Protein AF-E5RK75-F1 (afdb_monomer)

Nearest PDB structures (foldseek):
  7y39-assembly2_B  TM=8.348E-01  e=7.047E-10  Homo sapiens
  7y39-assembly1_A  TM=8.258E-01  e=1.512E-09  Homo sapiens
  8xe8-assembly1_A  TM=7.582E-01  e=2.824E-09  Homo sapiens
  1bpe-assembly1_A  TM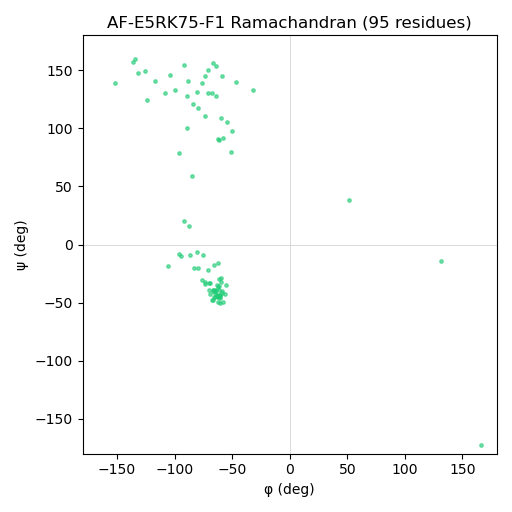=3.371E-01  e=1.670E+00  Rattus norvegicus
  1zqw-assembly1_A  TM=2.640E-01  e=1.919E+00  Rattus norvegicus

Radius of gyration: 26.17 Å; Cα contacts (8 Å, |Δi|>4): 71; chains: 1; bounding box: 41×26×81 Å

Mean predicted aligned error: 14.31 Å

Solvent-accessible surface area (backbone atoms only — not comparable to full-atom values): 6077 Å² total; per-residue (Å²): 135,68,72,64,59,51,55,53,49,55,53,54,57,62,64,62,68,70,75,68,74,76,73,72,75,68,74,88,52,57,66,59,52,51,52,51,50,52,50,51,43,66,72,63,37,47,64,70,82,87,60,57,74,91,44,53,44,77,47,78,43,70,50,65,96,83,52,99,50,69,60,49,39,29,44,42,57,75,85,53,54,71,66,58,52,48,55,48,50,34,59,76,67,68,58,82,132

Structure (mmCIF, N/CA/C/O backbone):
data_AF-E5RK75-F1
#
_entry.id   AF-E5RK75-F1
#
loop_
_atom_site.group_PDB
_atom_site.id
_atom_site.type_symbol
_atom_site.label_atom_id
_atom_site.label_alt_id
_atom_site.label_comp_id
_atom_site.label_asym_id
_atom_site.label_entity_id
_atom_site.label_seq_id
_atom_site.pdbx_PDB_ins_code
_atom_site.Cartn_x
_atom_site.Cartn_y
_atom_site.Cartn_z
_atom_site.occupancy
_atom_site.B_iso_or_equiv
_atom_site.auth_seq_id
_atom_site.auth_comp_id
_atom_site.auth_asym_id
_atom_site.auth_atom_id
_atom_site.pdbx_PDB_model_num
ATOM 1 N N . MET A 1 1 ? -19.394 18.113 67.765 1.00 54.25 1 MET A N 1
ATOM 2 C CA . MET A 1 1 ? -19.140 18.445 66.341 1.00 54.25 1 MET A CA 1
ATOM 3 C C . MET A 1 1 ? -18.218 17.429 65.633 1.00 54.25 1 MET A C 1
ATOM 5 O O . MET A 1 1 ? -17.455 17.814 64.762 1.00 54.25 1 MET A O 1
ATOM 9 N N . ALA A 1 2 ? -18.280 16.126 65.960 1.00 57.84 2 ALA A N 1
ATOM 10 C CA . ALA A 1 2 ? -17.409 15.096 65.357 1.00 57.84 2 ALA A CA 1
ATOM 11 C C . ALA A 1 2 ? -18.128 14.185 64.335 1.00 57.84 2 ALA A C 1
ATOM 13 O O . ALA A 1 2 ? -17.482 13.546 63.510 1.00 57.84 2 ALA A O 1
ATOM 14 N N . ALA A 1 3 ? -19.465 14.135 64.364 1.00 60.56 3 ALA A N 1
ATOM 15 C CA . ALA A 1 3 ? -20.262 13.272 63.487 1.00 60.56 3 ALA A CA 1
ATOM 16 C C . ALA A 1 3 ? -20.361 13.799 62.042 1.00 60.56 3 ALA A C 1
ATOM 18 O O . ALA A 1 3 ? -20.403 13.017 61.099 1.00 60.56 3 ALA A O 1
ATOM 19 N N . THR A 1 4 ? -20.321 15.119 61.851 1.00 61.56 4 THR A N 1
ATOM 20 C CA . THR A 1 4 ? -20.396 15.756 60.527 1.00 61.56 4 THR A CA 1
ATOM 21 C C . THR A 1 4 ? -19.107 15.600 59.723 1.00 61.56 4 THR A C 1
ATOM 23 O O . THR A 1 4 ? -19.162 15.452 58.509 1.00 61.56 4 THR A O 1
ATOM 26 N N . GLN A 1 5 ? -17.946 15.557 60.382 1.00 65.00 5 GLN A N 1
ATOM 27 C CA . GLN A 1 5 ? -16.659 15.384 59.699 1.00 65.00 5 GLN A CA 1
ATOM 28 C C . GLN A 1 5 ? -16.489 13.982 59.102 1.00 65.00 5 GLN A C 1
ATOM 30 O O . GLN A 1 5 ? -15.872 13.847 58.048 1.00 65.00 5 GLN A O 1
ATOM 35 N N . LYS A 1 6 ? -17.047 12.949 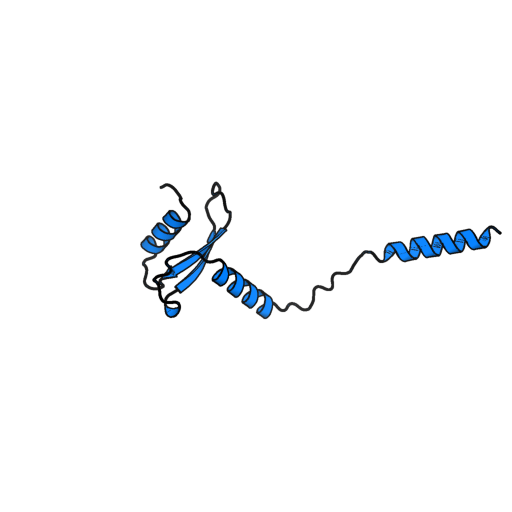59.749 1.00 69.56 6 LYS A N 1
ATOM 36 C CA . LYS A 1 6 ? -17.046 11.581 59.210 1.00 69.56 6 LYS A CA 1
ATOM 37 C C . LYS A 1 6 ? -17.902 11.480 57.949 1.00 69.56 6 LYS A C 1
ATOM 39 O O . LYS A 1 6 ? -17.395 11.051 56.925 1.00 69.56 6 LYS A O 1
ATOM 44 N N . LEU A 1 7 ? -19.125 12.015 57.985 1.00 71.19 7 LEU A N 1
ATOM 45 C CA . LEU A 1 7 ? -20.014 12.035 56.818 1.00 71.19 7 LEU A CA 1
ATOM 46 C C . LEU A 1 7 ? -19.401 12.780 55.626 1.00 71.19 7 LEU A C 1
ATOM 48 O O . LEU A 1 7 ? -19.504 12.327 54.493 1.00 71.19 7 LEU A O 1
ATOM 52 N N . VAL A 1 8 ? -18.721 13.904 55.871 1.00 74.75 8 VAL A N 1
ATOM 53 C CA . VAL A 1 8 ? -18.054 14.659 54.800 1.00 74.75 8 VAL A CA 1
ATOM 54 C C . VAL A 1 8 ? -16.885 13.871 54.199 1.00 74.75 8 VAL A C 1
ATOM 56 O O . VAL A 1 8 ? -16.722 13.891 52.981 1.00 74.75 8 VAL A O 1
ATOM 59 N N . LYS A 1 9 ? -16.103 13.142 55.008 1.00 73.56 9 LYS A N 1
ATOM 60 C CA . LYS A 1 9 ? -15.034 12.266 54.495 1.00 73.56 9 LYS A CA 1
ATOM 61 C C . LYS A 1 9 ? -15.592 11.118 53.658 1.00 73.56 9 LYS A C 1
ATOM 63 O O . LYS A 1 9 ? -15.117 10.917 52.546 1.00 73.56 9 LYS A O 1
ATOM 68 N N . ASP A 1 10 ? -16.650 10.465 54.132 1.00 73.94 10 ASP A N 1
ATOM 69 C CA . ASP A 1 10 ? -17.285 9.359 53.411 1.00 73.94 10 ASP A CA 1
ATOM 70 C C . ASP A 1 10 ? -17.856 9.821 52.054 1.00 73.94 10 ASP A C 1
ATOM 72 O O . ASP A 1 10 ? -17.743 9.113 51.053 1.00 73.94 10 ASP A O 1
ATOM 76 N N . ILE A 1 11 ? -18.399 11.044 51.972 1.00 74.38 11 ILE A N 1
ATOM 77 C CA . ILE A 1 11 ? -18.879 11.645 50.712 1.00 74.38 11 ILE A CA 1
ATOM 78 C C . ILE A 1 11 ? -17.722 11.924 49.738 1.00 74.38 11 ILE A C 1
ATOM 80 O O . ILE A 1 11 ? -17.867 11.714 48.531 1.00 74.38 11 ILE A O 1
ATOM 84 N N . ILE A 1 12 ? -16.577 12.399 50.237 1.00 71.31 12 ILE A N 1
ATOM 85 C CA . ILE A 1 12 ? -15.401 12.703 49.407 1.00 71.31 12 ILE A CA 1
ATOM 86 C C . ILE A 1 12 ? -14.771 11.409 48.865 1.00 71.31 12 ILE A C 1
ATOM 88 O O . ILE A 1 12 ? -14.467 11.338 47.671 1.00 71.31 12 ILE A O 1
ATOM 92 N N . ASP A 1 13 ? -14.656 10.366 49.690 1.00 64.44 13 ASP A N 1
ATOM 93 C CA . ASP A 1 13 ? -14.154 9.055 49.253 1.00 64.44 13 ASP A CA 1
ATOM 94 C C . ASP A 1 13 ? -15.100 8.394 48.236 1.00 64.44 13 ASP A C 1
ATOM 96 O O . ASP A 1 13 ? -14.648 7.890 47.204 1.00 64.44 13 ASP A O 1
ATOM 100 N N . SER A 1 14 ? -16.419 8.499 48.440 1.00 61.91 14 SER A N 1
ATOM 101 C CA . SER A 1 14 ? -17.433 7.982 47.503 1.00 61.91 14 SER A CA 1
ATOM 102 C C . SER A 1 14 ? -17.357 8.639 46.119 1.00 61.91 14 SER A C 1
ATOM 104 O O . SER A 1 14 ? -17.566 7.980 45.103 1.00 61.91 14 SER A O 1
ATOM 106 N N . LYS A 1 15 ? -17.026 9.936 46.060 1.00 60.50 15 LYS A N 1
ATOM 107 C CA . LYS A 1 15 ? -16.950 10.710 44.809 1.00 60.50 15 LYS A CA 1
ATOM 108 C C . LYS A 1 15 ? -15.653 10.469 44.028 1.00 60.50 15 LYS A C 1
ATOM 110 O O . LYS A 1 15 ? -15.599 10.710 42.824 1.00 60.50 15 LYS A O 1
ATOM 115 N N . THR A 1 16 ? -14.608 9.975 44.691 1.00 51.81 16 THR A N 1
ATOM 116 C CA . THR A 1 16 ? -13.296 9.734 44.064 1.00 51.81 16 THR A CA 1
ATOM 117 C C . THR A 1 16 ? -13.248 8.380 43.330 1.00 51.81 16 THR A C 1
ATOM 119 O O . THR A 1 16 ? -12.470 8.204 42.388 1.00 51.81 16 THR A O 1
ATOM 122 N N . GLY A 1 17 ? -14.150 7.449 43.674 1.00 47.69 17 GLY A N 1
ATOM 123 C CA . GLY A 1 17 ? -14.273 6.120 43.058 1.00 47.69 17 GLY A CA 1
ATOM 124 C C . GLY A 1 17 ? -14.918 6.072 41.662 1.00 47.69 17 GLY A C 1
ATOM 125 O O . GLY A 1 17 ? -14.852 5.040 40.996 1.00 47.69 17 GLY A O 1
ATOM 126 N N . GLU A 1 18 ? -15.496 7.171 41.166 1.00 48.53 18 GLU A N 1
ATOM 127 C CA . GLU A 1 18 ? -16.137 7.232 39.836 1.00 48.53 18 GLU A CA 1
ATOM 128 C C . GLU A 1 18 ? -15.165 7.593 38.693 1.00 48.53 18 GLU A C 1
ATOM 130 O O . GLU A 1 18 ? -15.573 7.916 37.579 1.00 48.53 18 GLU A O 1
ATOM 135 N N . THR A 1 19 ? -13.851 7.499 38.924 1.00 48.53 19 THR A N 1
ATOM 136 C CA . THR A 1 19 ? -12.816 7.710 37.892 1.00 48.53 19 THR A CA 1
ATOM 137 C C . THR A 1 19 ? -12.395 6.434 37.161 1.00 48.53 19 THR A C 1
ATOM 139 O O . THR A 1 19 ? -11.378 6.407 36.476 1.00 48.53 19 THR A O 1
ATOM 142 N N . ALA A 1 20 ? -13.211 5.384 37.184 1.00 46.59 20 ALA A N 1
ATOM 143 C CA . ALA A 1 20 ? -13.143 4.349 36.162 1.00 46.59 20 ALA A CA 1
ATOM 144 C C . ALA A 1 20 ? -14.196 4.671 35.106 1.00 46.59 20 ALA A C 1
ATOM 146 O O . ALA A 1 20 ? -15.276 4.080 35.081 1.00 46.59 20 ALA A O 1
ATOM 147 N N . SER A 1 21 ? -13.870 5.627 34.230 1.00 51.56 21 SER A N 1
ATOM 148 C CA . SER A 1 21 ? -14.569 5.787 32.960 1.00 51.56 21 SER A CA 1
ATOM 149 C C . SER A 1 21 ? -14.598 4.417 32.284 1.00 51.56 21 SER A C 1
ATOM 151 O O . SER A 1 21 ? -13.633 3.959 31.669 1.00 51.56 21 SER A O 1
ATOM 153 N N . LYS A 1 22 ? -15.719 3.706 32.441 1.00 51.16 22 LYS A N 1
ATOM 154 C CA . LYS A 1 22 ? -16.079 2.591 31.583 1.00 51.16 22 LYS A CA 1
ATOM 155 C C . LYS A 1 22 ? -16.189 3.235 30.220 1.00 51.16 22 LYS A C 1
ATOM 157 O O . LYS A 1 22 ? -17.231 3.772 29.865 1.00 51.16 22 LYS A O 1
ATOM 162 N N . ARG A 1 23 ? -15.067 3.263 29.500 1.00 51.47 23 ARG A N 1
ATOM 163 C CA . ARG A 1 23 ? -14.986 3.628 28.099 1.00 51.47 23 ARG A CA 1
ATOM 164 C C . ARG A 1 23 ? -15.922 2.647 27.427 1.00 51.47 23 ARG A C 1
ATOM 166 O O . ARG A 1 23 ? -15.537 1.512 27.150 1.00 51.47 23 ARG A O 1
ATOM 173 N N . TRP A 1 24 ? -17.184 3.045 27.290 1.00 51.25 24 TRP A N 1
ATOM 174 C CA . TRP A 1 24 ? -18.157 2.342 26.491 1.00 51.25 24 TRP A CA 1
ATOM 175 C C . TRP A 1 24 ? -17.487 2.235 25.136 1.00 51.25 24 TRP A C 1
ATOM 177 O O . TRP A 1 24 ? -17.274 3.230 24.442 1.00 51.25 24 TRP A O 1
ATOM 187 N N . LYS A 1 25 ? -17.008 1.027 24.828 1.00 60.06 25 LYS A N 1
ATOM 188 C CA . LYS A 1 25 ? -16.576 0.670 23.489 1.00 60.06 25 LYS A CA 1
ATOM 189 C C . LYS A 1 25 ? -17.851 0.801 22.674 1.00 60.06 25 LYS A C 1
ATOM 191 O O . LYS A 1 25 ? -18.660 -0.123 22.662 1.00 60.06 25 LYS A O 1
ATOM 196 N N . GLY A 1 26 ? -18.071 2.000 22.128 1.00 55.03 26 GLY A N 1
ATOM 197 C CA . GLY A 1 26 ? -19.186 2.293 21.245 1.00 55.03 26 GLY A CA 1
ATOM 198 C C . GLY A 1 26 ? -19.271 1.172 20.224 1.00 55.03 26 GLY A C 1
ATOM 199 O O . GLY A 1 26 ? -18.231 0.640 19.820 1.00 55.03 26 GLY A O 1
ATOM 200 N N . ALA A 1 27 ? -20.505 0.763 19.926 1.00 58.78 27 ALA A N 1
ATOM 201 C CA . ALA A 1 27 ? -20.842 -0.367 19.075 1.00 58.78 27 ALA A CA 1
ATOM 202 C C . ALA A 1 27 ? -19.806 -0.563 17.962 1.00 58.78 27 ALA A C 1
ATOM 204 O O . ALA A 1 27 ? -19.402 0.409 17.324 1.00 58.78 27 ALA A O 1
ATOM 205 N N . LYS A 1 28 ? -19.364 -1.816 17.783 1.00 59.44 28 LYS A N 1
ATOM 206 C CA . LYS A 1 28 ? -18.392 -2.282 16.786 1.00 59.44 28 LYS A CA 1
ATOM 207 C 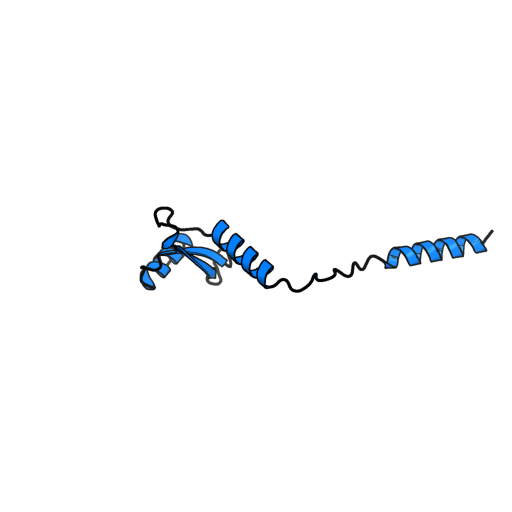C . LYS A 1 28 ? -18.784 -1.796 15.386 1.00 59.44 28 LYS A C 1
ATOM 209 O O . LYS A 1 28 ? -19.336 -2.549 14.598 1.00 59.44 28 LYS A O 1
ATOM 214 N N . ASN A 1 29 ? -18.488 -0.545 15.064 1.00 64.81 29 ASN A N 1
ATOM 215 C CA . ASN A 1 29 ? -18.742 0.024 13.756 1.00 64.81 29 ASN A CA 1
ATOM 216 C C . ASN A 1 29 ? -17.537 -0.336 12.878 1.00 64.81 29 ASN A C 1
ATOM 218 O O . ASN A 1 29 ? -16.773 0.527 12.449 1.00 64.81 29 ASN A O 1
ATOM 222 N N . SER A 1 30 ? -17.294 -1.647 12.741 1.00 68.81 30 SER A N 1
ATOM 223 C CA . SER A 1 30 ? -16.165 -2.246 12.020 1.00 68.81 30 SER A CA 1
ATOM 224 C C . SER A 1 30 ? -16.109 -1.749 10.584 1.00 68.81 30 SER A C 1
ATOM 226 O O . SER A 1 30 ? -15.025 -1.499 10.071 1.00 68.81 30 SER A O 1
ATOM 228 N N . GLU A 1 31 ? -17.270 -1.521 9.977 1.00 77.56 31 GLU A N 1
ATOM 229 C CA . GLU A 1 31 ? -17.409 -0.917 8.655 1.00 77.56 31 GLU A CA 1
ATOM 230 C C . GLU A 1 31 ? -16.851 0.507 8.622 1.00 77.56 31 GLU A C 1
ATOM 232 O O . GLU A 1 31 ? -16.013 0.838 7.782 1.00 77.56 31 GLU A O 1
ATOM 237 N N . THR A 1 32 ? -17.242 1.345 9.585 1.00 80.88 32 THR A N 1
ATO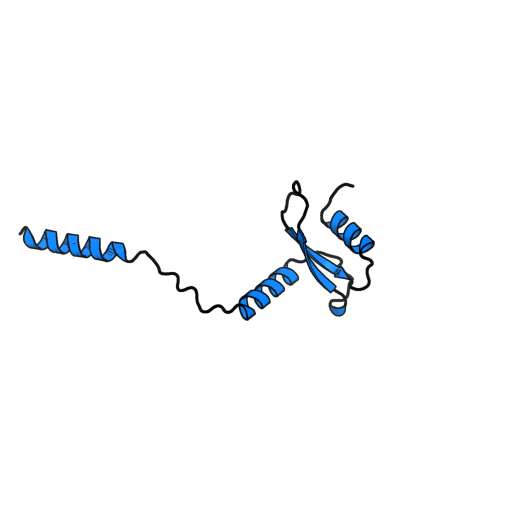M 238 C CA . THR A 1 32 ? -16.726 2.716 9.689 1.00 80.88 32 THR A CA 1
ATOM 239 C C . THR A 1 32 ? -15.234 2.719 10.017 1.00 80.88 32 THR A C 1
ATOM 241 O O . THR A 1 32 ? -14.478 3.490 9.432 1.00 80.88 32 THR A O 1
ATOM 244 N N . ALA A 1 33 ? -14.773 1.820 10.888 1.00 80.31 33 ALA A N 1
ATOM 245 C CA . ALA A 1 33 ? -13.356 1.668 11.205 1.00 80.31 33 ALA A CA 1
ATOM 246 C C . ALA A 1 33 ? -12.531 1.234 9.980 1.00 80.31 33 ALA A C 1
ATOM 248 O O . ALA A 1 33 ? -11.472 1.808 9.728 1.00 80.31 33 ALA A O 1
ATOM 249 N N . ALA A 1 34 ? -13.027 0.281 9.185 1.00 81.81 34 ALA A N 1
ATOM 250 C CA . ALA A 1 34 ? -12.392 -0.173 7.949 1.00 81.81 34 ALA A CA 1
ATOM 251 C C . ALA A 1 34 ? -12.357 0.938 6.892 1.00 81.81 34 ALA A C 1
ATOM 253 O O . ALA A 1 34 ? -11.327 1.166 6.256 1.00 81.81 34 ALA A O 1
ATOM 254 N N . LYS A 1 35 ? -13.449 1.696 6.756 1.00 87.12 35 LYS A N 1
ATOM 255 C CA . LYS A 1 35 ? -13.517 2.851 5.856 1.00 87.12 35 LYS A CA 1
ATOM 256 C C . LYS A 1 35 ? -12.520 3.936 6.259 1.00 87.12 35 LYS A C 1
ATOM 258 O O . LYS A 1 35 ? -11.778 4.429 5.413 1.00 87.12 35 LYS A O 1
ATOM 263 N N . VAL A 1 36 ? -12.438 4.261 7.551 1.00 86.75 36 VAL A N 1
ATOM 264 C CA . VAL A 1 36 ? -11.455 5.217 8.084 1.00 86.75 36 VAL A CA 1
ATOM 265 C C . VAL A 1 36 ? -10.024 4.706 7.891 1.00 86.75 36 VAL A C 1
ATOM 267 O O . VAL A 1 36 ? -9.147 5.492 7.536 1.00 86.75 36 VAL A O 1
ATOM 270 N N . ALA A 1 37 ? -9.768 3.408 8.074 1.00 83.44 37 ALA A N 1
ATOM 271 C CA . ALA A 1 37 ? -8.456 2.812 7.822 1.00 83.44 37 ALA A CA 1
ATOM 272 C C . ALA A 1 37 ? -8.047 2.940 6.346 1.00 83.44 37 ALA A C 1
ATOM 274 O O . ALA A 1 37 ? -6.933 3.372 6.056 1.00 83.44 37 ALA A O 1
ATOM 275 N N . LEU A 1 38 ? -8.964 2.662 5.415 1.00 88.12 38 LEU A N 1
ATOM 276 C CA . LEU A 1 38 ? -8.742 2.853 3.982 1.00 88.12 38 LEU A CA 1
ATOM 277 C C . LEU A 1 38 ? -8.470 4.323 3.646 1.00 88.12 38 LEU A C 1
ATOM 279 O O . LEU A 1 38 ? -7.549 4.613 2.885 1.00 88.12 38 LEU A O 1
ATOM 283 N N . MET A 1 39 ? -9.230 5.256 4.227 1.00 89.69 39 MET A N 1
ATOM 284 C CA . MET A 1 39 ? -9.006 6.692 4.026 1.00 89.69 39 MET A CA 1
ATOM 285 C C . MET A 1 39 ? -7.619 7.122 4.505 1.00 89.69 39 MET A C 1
ATOM 287 O O . MET A 1 39 ? -6.908 7.797 3.766 1.00 89.69 39 MET A O 1
ATOM 291 N N . LYS A 1 40 ? -7.199 6.685 5.698 1.00 89.44 40 LYS A N 1
ATOM 292 C CA . LYS A 1 40 ? -5.856 6.963 6.231 1.00 89.44 40 LYS A CA 1
ATOM 293 C C . LYS A 1 40 ? -4.764 6.391 5.337 1.00 89.44 40 LYS A C 1
ATOM 295 O O . LYS A 1 40 ? -3.795 7.079 5.038 1.00 89.44 40 LYS A O 1
ATOM 300 N N . LEU A 1 41 ? -4.942 5.154 4.879 1.00 88.06 41 LEU A N 1
ATOM 301 C CA . LEU A 1 41 ? -3.996 4.499 3.988 1.00 88.06 41 LEU A CA 1
ATOM 302 C C . LEU A 1 41 ? -3.859 5.297 2.685 1.00 88.06 41 LEU A C 1
ATOM 304 O O . LEU A 1 41 ? -2.747 5.661 2.322 1.00 88.06 41 LEU A O 1
ATOM 308 N N . LYS A 1 42 ? -4.969 5.658 2.029 1.00 88.69 42 LYS A N 1
ATOM 309 C CA . LYS A 1 42 ? -4.943 6.459 0.792 1.00 88.69 42 LYS A CA 1
ATOM 310 C C . LYS A 1 42 ? -4.363 7.861 0.985 1.00 88.69 42 LYS A C 1
ATOM 312 O O . LYS A 1 42 ? -3.711 8.360 0.077 1.00 88.69 42 LYS A O 1
ATOM 317 N N . MET A 1 43 ? -4.605 8.484 2.138 1.00 87.69 43 MET A N 1
ATOM 318 C CA . MET A 1 43 ? -4.117 9.828 2.459 1.00 87.69 43 MET A CA 1
ATOM 319 C C . MET A 1 43 ? -2.601 9.865 2.676 1.00 87.69 43 MET A C 1
ATOM 321 O O . MET A 1 43 ? -1.952 10.823 2.268 1.00 87.69 43 MET A O 1
ATOM 325 N N . HIS A 1 44 ? -2.042 8.838 3.319 1.00 87.38 44 HIS A N 1
ATOM 326 C CA . HIS A 1 44 ? -0.613 8.767 3.629 1.00 87.38 44 HIS A CA 1
ATOM 327 C C . HIS A 1 44 ? 0.209 8.004 2.587 1.00 87.38 44 HIS A C 1
ATOM 329 O O . HIS A 1 44 ? 1.435 8.011 2.675 1.00 87.38 44 HIS A O 1
ATOM 335 N N . ALA A 1 45 ? -0.439 7.328 1.635 1.00 89.44 45 ALA A N 1
ATOM 336 C CA . ALA A 1 45 ? 0.257 6.517 0.651 1.00 89.44 45 ALA A CA 1
ATOM 337 C C . ALA A 1 45 ? 1.152 7.361 -0.259 1.00 89.44 45 ALA A C 1
ATOM 339 O O . ALA A 1 45 ? 0.705 8.313 -0.898 1.00 89.44 45 ALA A O 1
ATOM 340 N N . ASP A 1 46 ? 2.409 6.942 -0.339 1.00 86.62 46 ASP A N 1
ATOM 341 C CA . ASP A 1 46 ? 3.448 7.565 -1.149 1.00 86.62 46 ASP A CA 1
ATOM 342 C C . ASP A 1 46 ? 3.714 6.726 -2.411 1.00 86.62 46 ASP A C 1
ATOM 344 O O . ASP A 1 46 ? 3.586 5.497 -2.391 1.00 86.62 46 ASP A O 1
ATOM 348 N N . GLY A 1 47 ? 4.043 7.377 -3.524 1.00 87.19 47 GLY A N 1
ATOM 349 C CA . GLY A 1 47 ? 4.175 6.720 -4.824 1.00 87.19 47 GLY A CA 1
ATOM 350 C C . GLY A 1 47 ? 4.224 7.699 -5.995 1.00 87.19 47 GLY A C 1
ATOM 351 O O . GLY A 1 47 ? 4.287 8.917 -5.818 1.00 87.19 47 GLY A O 1
ATOM 352 N N . ASP A 1 48 ? 4.186 7.164 -7.215 1.00 86.00 48 ASP A N 1
ATOM 353 C CA . ASP A 1 48 ? 4.301 7.967 -8.432 1.00 86.00 48 ASP A CA 1
ATOM 354 C C . ASP A 1 48 ? 3.019 8.768 -8.724 1.00 86.00 48 ASP A C 1
ATOM 356 O O . ASP A 1 48 ? 1.973 8.228 -9.093 1.00 86.00 48 ASP A O 1
ATOM 360 N N . LYS A 1 49 ? 3.107 10.093 -8.581 1.00 84.00 49 LYS A N 1
ATOM 361 C CA . LYS A 1 49 ? 1.982 11.017 -8.784 1.00 84.00 49 LYS A CA 1
ATOM 362 C C . LYS A 1 49 ? 1.494 11.071 -10.235 1.00 84.00 49 LYS A C 1
ATOM 364 O O . LYS A 1 49 ? 0.368 11.521 -10.441 1.00 84.00 49 LYS A O 1
ATOM 369 N N . SER A 1 50 ? 2.291 10.610 -11.203 1.00 85.56 50 SER A N 1
ATOM 370 C CA . SER A 1 50 ? 1.909 10.564 -12.620 1.00 85.56 50 SER A CA 1
ATOM 371 C C . SER A 1 50 ? 0.842 9.505 -12.920 1.00 85.56 50 SER A C 1
ATOM 373 O O . SER A 1 50 ? 0.106 9.627 -13.897 1.00 85.56 50 SER A O 1
ATOM 375 N N . LEU A 1 51 ? 0.706 8.492 -12.055 1.00 84.25 51 LEU A N 1
ATOM 376 C CA . LEU A 1 51 ? -0.264 7.418 -12.242 1.00 84.25 51 LEU A CA 1
ATOM 377 C C . LEU A 1 51 ? -1.698 7.926 -12.025 1.00 84.25 51 LEU A C 1
ATOM 379 O O . LEU A 1 51 ? -1.974 8.502 -10.965 1.00 84.25 51 LEU A O 1
ATOM 383 N N . PRO A 1 52 ? -2.643 7.663 -12.945 1.00 88.06 52 PRO A N 1
ATOM 384 C CA . PRO A 1 52 ? -4.057 7.966 -12.743 1.00 88.06 52 PRO A CA 1
ATOM 385 C C . PRO A 1 52 ? -4.618 7.243 -11.517 1.00 88.06 52 PRO A C 1
ATOM 387 O O . PRO A 1 52 ? -4.258 6.100 -11.242 1.00 88.06 52 PRO A O 1
ATOM 390 N N . GLN A 1 53 ? -5.543 7.874 -10.789 1.00 84.88 53 GLN A N 1
ATOM 391 C CA . GLN A 1 53 ? -6.131 7.286 -9.577 1.00 84.88 53 GLN A CA 1
ATOM 392 C C . GLN A 1 53 ? -6.855 5.956 -9.840 1.00 84.88 53 GLN A C 1
ATOM 394 O O . GLN A 1 53 ? -6.888 5.103 -8.957 1.00 84.88 53 GLN A O 1
ATOM 399 N N . THR A 1 54 ? -7.390 5.768 -11.049 1.00 86.88 54 THR A N 1
ATOM 400 C CA . THR A 1 54 ? -8.016 4.518 -11.505 1.00 86.88 54 THR A CA 1
ATOM 401 C C . THR A 1 54 ? -7.049 3.340 -11.506 1.00 86.88 54 THR A C 1
ATOM 403 O O . THR A 1 54 ? -7.474 2.209 -11.297 1.00 86.88 54 THR A O 1
ATOM 406 N N . GLU A 1 55 ? -5.755 3.596 -11.703 1.00 87.06 55 GLU A N 1
ATOM 407 C CA . GLU A 1 55 ? -4.745 2.545 -11.795 1.00 87.06 55 GLU A CA 1
ATOM 408 C C . GLU A 1 55 ? -4.019 2.274 -10.469 1.00 87.06 55 GLU A C 1
ATOM 410 O O . GLU A 1 55 ? -3.256 1.310 -10.367 1.00 87.06 55 GLU A O 1
ATOM 415 N N . ARG A 1 56 ? -4.252 3.113 -9.448 1.00 90.50 56 ARG A N 1
ATOM 416 C CA . ARG A 1 56 ? -3.572 3.042 -8.149 1.00 90.50 56 ARG A CA 1
ATOM 417 C C . ARG A 1 56 ? -4.177 1.956 -7.263 1.00 90.50 56 ARG A C 1
ATOM 419 O O . ARG A 1 56 ? -5.313 2.067 -6.805 1.00 90.50 56 ARG A O 1
ATOM 4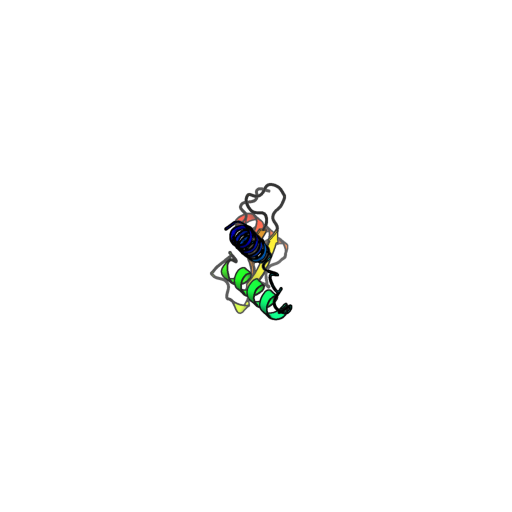26 N N . ILE A 1 57 ? -3.368 0.959 -6.925 1.00 90.62 57 ILE A N 1
ATOM 427 C CA . ILE A 1 57 ? -3.626 0.019 -5.834 1.00 90.62 57 ILE A CA 1
ATOM 428 C C . ILE A 1 57 ? -2.828 0.460 -4.619 1.00 90.62 57 ILE A C 1
ATOM 430 O O . ILE A 1 57 ? -1.642 0.754 -4.719 1.00 90.62 57 ILE A O 1
ATOM 434 N N . TYR A 1 58 ? -3.479 0.487 -3.463 1.00 91.06 58 TYR A N 1
ATOM 435 C CA . TYR A 1 58 ? -2.888 0.970 -2.228 1.00 91.06 58 TYR A CA 1
ATOM 436 C C . TYR A 1 58 ? -2.608 -0.188 -1.270 1.00 91.06 58 TYR A C 1
ATOM 438 O O . TYR A 1 58 ? -3.507 -0.976 -0.978 1.00 91.06 58 TYR A O 1
ATOM 446 N N . PHE A 1 59 ? -1.391 -0.249 -0.734 1.00 91.38 59 PHE A N 1
ATOM 447 C CA . PHE A 1 59 ? -0.978 -1.262 0.232 1.00 91.38 59 PHE A CA 1
ATOM 448 C C . PHE A 1 59 ? -0.282 -0.633 1.434 1.00 91.38 59 PHE A C 1
ATOM 450 O O . PHE A 1 59 ? 0.432 0.363 1.328 1.00 91.38 59 PHE A O 1
ATOM 457 N N . GLN A 1 60 ? -0.457 -1.257 2.595 1.00 90.12 60 GLN A N 1
ATOM 458 C CA . GLN A 1 60 ? 0.388 -0.993 3.750 1.00 90.12 60 GLN A CA 1
ATOM 459 C C . GLN A 1 60 ? 1.586 -1.943 3.691 1.00 90.12 60 GLN A C 1
ATOM 461 O O . GLN A 1 60 ? 1.462 -3.120 4.025 1.00 90.12 60 GLN A O 1
ATOM 466 N N . VAL A 1 61 ? 2.733 -1.440 3.234 1.00 90.50 61 VAL A N 1
ATOM 467 C CA . VAL A 1 61 ? 3.947 -2.244 3.061 1.00 90.50 61 VAL A CA 1
ATOM 468 C C . VAL A 1 61 ? 4.685 -2.317 4.390 1.00 90.50 61 VAL A C 1
ATOM 470 O O . VAL A 1 61 ? 5.054 -1.290 4.959 1.00 90.50 61 VAL A O 1
ATOM 473 N N . PHE A 1 62 ? 4.895 -3.529 4.896 1.00 89.12 62 PHE A N 1
ATOM 474 C CA . PHE A 1 62 ? 5.698 -3.769 6.092 1.00 89.12 62 PHE A CA 1
ATOM 475 C C . PHE A 1 62 ? 7.156 -3.963 5.699 1.00 89.12 62 PHE A C 1
ATOM 477 O O . PHE A 1 62 ? 7.469 -4.759 4.816 1.00 89.12 62 PHE A O 1
ATOM 484 N N . LEU A 1 63 ? 8.036 -3.209 6.346 1.00 87.06 63 LEU A N 1
ATOM 485 C CA . LEU A 1 63 ? 9.459 -3.216 6.042 1.00 87.06 63 LEU A CA 1
ATOM 486 C C . LEU A 1 63 ? 10.205 -4.237 6.923 1.00 87.06 63 LEU A C 1
ATOM 488 O O . LEU A 1 63 ? 9.738 -4.564 8.020 1.00 87.06 63 LEU A O 1
ATOM 492 N N . PRO A 1 64 ? 11.357 -4.757 6.461 1.00 85.19 64 PRO A N 1
ATOM 493 C CA . PRO A 1 64 ? 12.152 -5.720 7.217 1.00 85.19 64 PRO A CA 1
ATOM 494 C C . PRO A 1 64 ? 12.705 -5.133 8.527 1.00 85.19 64 PRO A C 1
ATOM 496 O O . PRO A 1 64 ? 12.925 -3.929 8.658 1.00 85.19 64 PRO A O 1
ATOM 499 N N . LYS A 1 65 ? 12.957 -6.004 9.516 1.00 74.69 65 LYS A N 1
ATOM 500 C CA . LYS A 1 65 ? 13.485 -5.616 10.837 1.00 74.69 65 LYS A CA 1
ATOM 501 C C . LYS A 1 65 ? 14.842 -4.917 10.667 1.00 74.69 65 LYS A C 1
ATOM 503 O O . LYS A 1 65 ? 15.820 -5.563 10.319 1.00 74.69 65 LYS A O 1
ATOM 508 N N . GLY A 1 66 ? 14.883 -3.606 10.903 1.00 71.44 66 GLY A N 1
ATOM 509 C CA . GLY A 1 66 ? 16.074 -2.768 10.701 1.00 71.44 66 GLY A CA 1
ATOM 510 C C . GLY A 1 66 ? 15.800 -1.487 9.910 1.00 71.44 66 GLY A C 1
ATOM 511 O O . GLY A 1 66 ? 16.610 -0.564 9.940 1.00 71.44 66 GLY A O 1
ATOM 512 N N . SER A 1 67 ? 14.644 -1.383 9.249 1.00 72.06 67 SER A N 1
ATOM 513 C CA . SER A 1 67 ? 14.176 -0.127 8.664 1.00 72.06 67 SER A CA 1
ATOM 514 C C . SER A 1 67 ? 13.736 0.873 9.739 1.00 72.06 67 SER A C 1
ATOM 516 O O . SER A 1 67 ? 13.231 0.507 10.802 1.00 72.06 67 SER A O 1
ATOM 518 N N . LYS A 1 68 ? 13.879 2.169 9.436 1.00 73.12 68 LYS A N 1
ATOM 519 C CA . LYS A 1 68 ? 13.474 3.276 10.323 1.00 73.12 68 LYS A CA 1
ATOM 520 C C . LYS A 1 68 ? 11.978 3.251 10.662 1.00 73.12 68 LYS A C 1
ATOM 522 O O . LYS A 1 68 ? 11.575 3.651 11.750 1.00 73.12 68 LYS A O 1
ATOM 527 N N . GLU A 1 69 ? 11.162 2.771 9.730 1.00 80.25 69 GLU A N 1
ATOM 528 C CA . GLU A 1 69 ? 9.712 2.658 9.864 1.00 80.25 69 GLU A CA 1
ATOM 529 C C . GLU A 1 69 ? 9.299 1.186 9.803 1.00 80.25 69 GLU A C 1
ATOM 531 O O . GLU A 1 69 ? 9.846 0.420 9.012 1.00 80.25 69 GLU A O 1
ATOM 536 N N . LYS A 1 70 ? 8.325 0.783 10.630 1.00 83.56 70 LYS A N 1
ATOM 537 C CA . LYS A 1 70 ? 7.796 -0.596 10.648 1.00 83.56 70 LYS A CA 1
ATOM 538 C C . LYS A 1 70 ? 6.908 -0.891 9.440 1.00 83.56 70 LYS A C 1
ATOM 540 O O . LYS A 1 70 ? 6.860 -2.014 8.946 1.00 83.56 70 LYS A O 1
ATOM 545 N N . SER A 1 71 ? 6.177 0.118 8.988 1.00 86.56 71 SER A N 1
ATOM 546 C C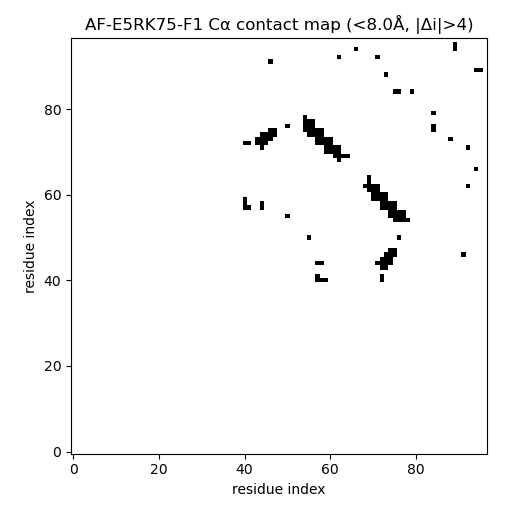A . SER A 1 71 ? 5.285 0.026 7.844 1.00 86.56 71 SER A CA 1
ATOM 547 C C . SER A 1 71 ? 5.159 1.384 7.188 1.00 86.56 71 SER A C 1
ATOM 549 O O . SER A 1 71 ? 4.988 2.376 7.898 1.00 86.56 71 SER A O 1
ATOM 551 N N . LYS A 1 72 ? 5.151 1.405 5.861 1.00 88.69 72 LYS A N 1
ATOM 552 C CA . LYS A 1 72 ? 4.905 2.606 5.074 1.00 88.69 72 LYS A CA 1
ATOM 553 C C . LYS A 1 72 ? 3.731 2.348 4.123 1.00 88.69 72 LYS A C 1
ATOM 555 O O . LYS A 1 72 ? 3.753 1.361 3.384 1.00 88.69 72 LYS A O 1
ATOM 560 N N . PRO A 1 73 ? 2.674 3.176 4.152 1.00 91.56 73 PRO A N 1
ATOM 561 C CA . PRO A 1 73 ? 1.625 3.107 3.148 1.00 91.56 73 PRO A CA 1
ATOM 562 C C . PRO A 1 73 ? 2.202 3.540 1.796 1.00 91.56 73 PRO A C 1
ATOM 564 O O . PRO A 1 73 ? 2.858 4.576 1.686 1.00 91.56 73 PRO A O 1
ATOM 567 N N . MET A 1 74 ? 1.971 2.733 0.768 1.00 93.12 74 MET A N 1
ATOM 568 C CA . MET A 1 74 ? 2.450 2.969 -0.592 1.00 93.12 74 MET A CA 1
ATOM 569 C C . MET A 1 74 ? 1.341 2.668 -1.594 1.00 93.12 74 MET A C 1
ATOM 571 O O . MET A 1 74 ? 0.416 1.904 -1.299 1.00 93.12 74 MET A O 1
ATOM 575 N N . PHE A 1 75 ? 1.430 3.251 -2.785 1.00 92.38 75 PHE A N 1
ATOM 576 C CA . PHE A 1 75 ? 0.555 2.884 -3.894 1.00 92.38 75 PHE A CA 1
ATOM 577 C C . PHE A 1 75 ? 1.344 2.493 -5.145 1.00 92.38 75 PHE A C 1
ATOM 579 O O . PHE A 1 75 ? 2.438 2.993 -5.397 1.00 92.38 75 PHE A O 1
ATOM 586 N N . PHE A 1 76 ? 0.760 1.590 -5.928 1.00 91.81 76 PHE A N 1
ATOM 587 C CA . PHE A 1 76 ? 1.368 0.944 -7.089 1.00 91.81 76 PHE A CA 1
ATOM 588 C C . PHE A 1 76 ? 0.391 0.937 -8.261 1.00 91.81 76 PHE A C 1
ATOM 590 O O . PHE A 1 76 ? -0.818 1.044 -8.066 1.00 91.81 76 PHE A O 1
ATOM 597 N N . CYS A 1 77 ? 0.896 0.773 -9.480 1.00 90.62 77 CYS A N 1
ATOM 598 C CA . CYS A 1 77 ? 0.043 0.552 -10.645 1.00 90.62 77 CYS A CA 1
ATOM 599 C C . CYS A 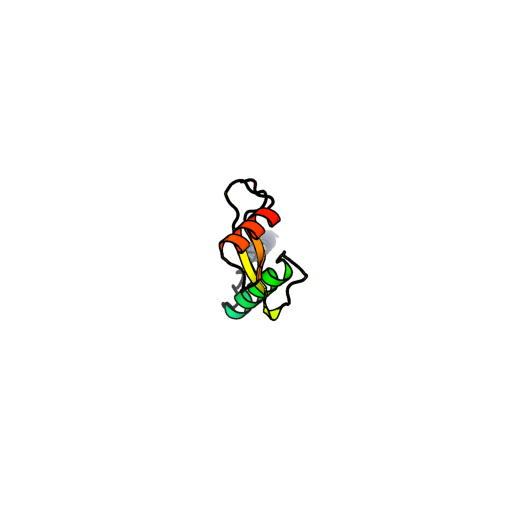1 77 ? -0.379 -0.923 -10.713 1.00 90.62 77 CYS A C 1
ATOM 601 O O . CYS A 1 77 ? 0.475 -1.809 -10.667 1.00 90.62 77 CYS A O 1
ATOM 603 N N . HIS A 1 78 ? -1.672 -1.201 -10.901 1.00 87.94 78 HIS A N 1
ATOM 604 C CA . HIS A 1 78 ? -2.165 -2.580 -11.049 1.00 87.94 78 HIS A CA 1
ATOM 605 C C . HIS A 1 78 ? -1.608 -3.319 -12.277 1.00 87.94 78 HIS A 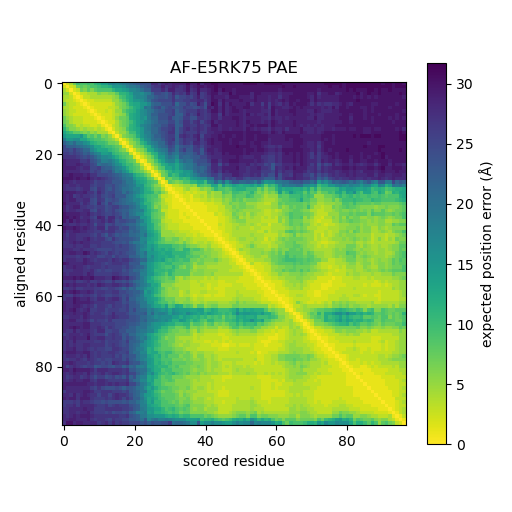C 1
ATOM 607 O O . HIS A 1 78 ? -1.760 -4.532 -12.384 1.00 87.94 78 HIS A O 1
ATOM 613 N N . ARG A 1 79 ? -1.026 -2.594 -13.241 1.00 90.06 79 ARG A N 1
ATOM 614 C CA . ARG A 1 79 ? -0.426 -3.168 -14.455 1.00 90.06 79 ARG A CA 1
ATOM 615 C C . ARG A 1 79 ? 1.031 -3.582 -14.258 1.00 90.06 79 ARG A C 1
ATOM 617 O O . ARG A 1 79 ? 1.623 -4.153 -15.169 1.00 90.06 79 ARG A O 1
ATOM 624 N N . TRP A 1 80 ? 1.649 -3.236 -13.129 1.00 91.31 80 TRP A N 1
ATOM 625 C CA . TRP A 1 80 ? 3.046 -3.578 -12.883 1.00 91.31 80 TRP A CA 1
ATOM 626 C C . TRP A 1 80 ? 3.207 -5.064 -12.580 1.00 91.31 80 TRP A C 1
ATOM 628 O O . TRP A 1 80 ? 2.374 -5.677 -11.916 1.00 91.31 80 TRP A O 1
ATOM 638 N N . SER A 1 81 ? 4.326 -5.629 -13.033 1.00 93.38 81 SER A N 1
ATOM 639 C CA . SER A 1 81 ? 4.762 -6.936 -12.557 1.00 93.38 81 SER A CA 1
ATOM 640 C C . SER A 1 81 ? 5.139 -6.855 -11.077 1.00 93.38 81 SER A C 1
ATOM 642 O O . SER A 1 81 ? 5.525 -5.798 -10.568 1.00 93.38 81 SER A O 1
ATOM 644 N N . ILE A 1 82 ? 5.072 -7.997 -10.393 1.00 90.75 82 ILE A N 1
ATOM 645 C CA . ILE A 1 82 ? 5.436 -8.100 -8.974 1.00 90.75 82 ILE A CA 1
ATOM 646 C C . ILE A 1 82 ? 6.877 -7.619 -8.748 1.00 90.75 82 ILE A C 1
ATOM 648 O O . ILE A 1 82 ? 7.113 -6.849 -7.824 1.00 90.75 82 ILE A O 1
ATOM 652 N N . GLY A 1 83 ? 7.816 -7.987 -9.629 1.00 92.44 83 GLY A N 1
ATOM 653 C CA . GLY A 1 83 ? 9.208 -7.527 -9.553 1.00 92.44 83 GLY A CA 1
ATOM 654 C C . GLY A 1 83 ? 9.325 -6.002 -9.598 1.00 92.44 83 GLY A C 1
ATOM 655 O O . GLY A 1 83 ? 9.893 -5.405 -8.691 1.00 92.44 83 GLY A O 1
ATOM 656 N N . LYS A 1 84 ? 8.667 -5.350 -10.568 1.00 92.12 84 LYS A N 1
ATOM 657 C CA . LYS A 1 84 ? 8.666 -3.883 -10.672 1.00 92.12 84 LYS A CA 1
ATOM 658 C C . LYS A 1 84 ? 8.045 -3.211 -9.445 1.00 92.12 84 LYS A C 1
ATOM 660 O O . LYS A 1 84 ? 8.530 -2.171 -9.005 1.00 92.12 84 LYS A O 1
ATOM 665 N N . ALA A 1 85 ? 6.975 -3.784 -8.893 1.00 91.06 85 ALA A N 1
ATOM 666 C CA . ALA A 1 85 ? 6.359 -3.271 -7.673 1.00 91.06 85 ALA A CA 1
ATOM 667 C C . ALA A 1 85 ? 7.303 -3.379 -6.464 1.00 91.06 85 ALA A C 1
ATOM 669 O O . ALA A 1 85 ? 7.386 -2.436 -5.678 1.00 91.06 85 ALA A O 1
ATOM 670 N N . ILE A 1 86 ? 8.045 -4.484 -6.341 1.00 90.56 86 ILE A N 1
ATOM 671 C CA . ILE A 1 86 ? 9.040 -4.689 -5.279 1.00 90.56 86 ILE A CA 1
ATOM 672 C C . ILE A 1 86 ? 10.219 -3.730 -5.443 1.00 90.56 86 ILE A C 1
ATOM 674 O O . ILE A 1 86 ? 10.568 -3.052 -4.480 1.00 90.56 86 ILE A O 1
ATOM 678 N N . ASP A 1 87 ? 10.782 -3.605 -6.645 1.00 90.81 87 ASP A N 1
ATOM 679 C CA . ASP A 1 87 ? 11.895 -2.688 -6.923 1.00 90.81 87 ASP A CA 1
ATOM 680 C C . ASP A 1 87 ? 11.514 -1.237 -6.609 1.00 90.81 87 ASP A C 1
ATOM 682 O O . ASP A 1 87 ? 12.282 -0.485 -6.000 1.00 90.81 87 ASP A O 1
ATOM 686 N N . PHE A 1 88 ? 10.289 -0.843 -6.971 1.00 90.19 88 PHE A N 1
ATOM 687 C CA . PHE A 1 88 ? 9.756 0.472 -6.637 1.00 90.19 88 PHE A CA 1
ATOM 688 C C . PHE A 1 88 ? 9.574 0.644 -5.125 1.00 90.19 88 PHE A C 1
ATOM 690 O O . PHE A 1 88 ? 9.988 1.664 -4.575 1.00 90.19 88 PHE A O 1
ATOM 697 N N . ALA A 1 89 ? 9.008 -0.351 -4.434 1.00 90.31 89 ALA A N 1
ATOM 698 C CA . ALA A 1 89 ? 8.852 -0.319 -2.980 1.00 90.31 89 ALA A CA 1
ATOM 699 C C . ALA A 1 89 ? 10.207 -0.211 -2.264 1.00 90.31 89 ALA A C 1
ATOM 701 O O . ALA A 1 89 ? 10.347 0.596 -1.346 1.00 90.31 89 ALA A O 1
ATOM 702 N N . ALA A 1 90 ? 11.212 -0.972 -2.704 1.00 89.69 90 ALA A N 1
ATOM 703 C CA . ALA A 1 90 ? 12.569 -0.947 -2.167 1.00 89.69 90 ALA A CA 1
ATOM 704 C C . ALA A 1 90 ? 13.236 0.417 -2.388 1.00 89.69 90 ALA A C 1
ATOM 706 O O . ALA A 1 90 ? 13.798 0.988 -1.450 1.00 89.69 90 ALA A O 1
ATOM 707 N N . SER A 1 91 ? 13.087 0.985 -3.590 1.00 88.56 91 SER A N 1
ATOM 708 C CA . SER A 1 91 ? 13.583 2.323 -3.934 1.00 88.56 91 SER A CA 1
ATOM 709 C C . SER A 1 91 ? 12.939 3.408 -3.064 1.00 88.56 91 SER A C 1
ATOM 711 O O . SER A 1 91 ? 13.624 4.271 -2.513 1.00 88.56 91 SER A O 1
ATOM 713 N N . LEU A 1 92 ? 11.619 3.336 -2.877 1.00 87.31 92 LEU A N 1
ATOM 714 C CA . LEU A 1 92 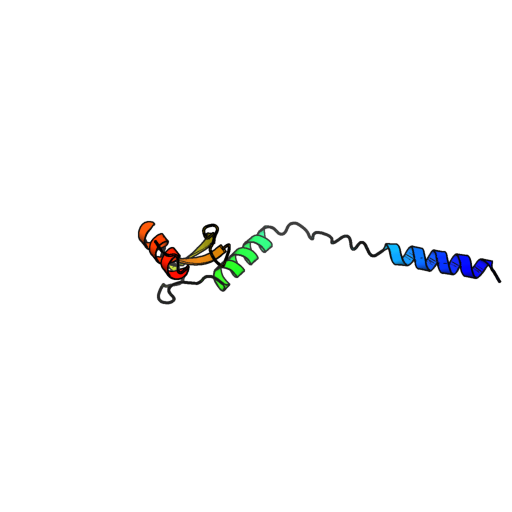? 10.836 4.287 -2.084 1.00 87.31 92 LEU A CA 1
ATOM 715 C C . LEU A 1 92 ? 11.129 4.160 -0.578 1.00 87.31 92 LEU A C 1
ATOM 717 O O . LEU A 1 92 ? 11.132 5.152 0.157 1.00 87.31 92 LEU A O 1
ATOM 721 N N . ALA A 1 93 ? 11.423 2.943 -0.125 1.00 86.56 93 ALA A N 1
ATOM 722 C CA . ALA A 1 93 ? 11.873 2.624 1.224 1.00 86.56 93 ALA A CA 1
ATOM 723 C C . ALA A 1 93 ? 13.370 2.887 1.470 1.00 86.56 93 ALA A C 1
ATOM 725 O O . ALA A 1 93 ? 13.819 2.771 2.612 1.00 86.56 93 ALA A O 1
ATOM 726 N N . ARG A 1 94 ? 14.138 3.239 0.427 1.00 84.94 94 ARG A N 1
ATOM 727 C CA . ARG A 1 94 ? 15.605 3.384 0.458 1.00 84.94 94 ARG A CA 1
ATOM 728 C C . ARG A 1 94 ? 16.311 2.157 1.049 1.00 84.94 94 ARG A C 1
ATOM 730 O O . ARG A 1 94 ? 17.281 2.291 1.798 1.00 84.94 94 ARG A O 1
ATOM 737 N N . LEU A 1 95 ? 15.804 0.967 0.734 1.00 82.38 95 LEU A N 1
ATOM 738 C CA . LEU A 1 95 ? 16.451 -0.290 1.099 1.00 82.38 95 LEU A CA 1
ATOM 739 C C . LEU A 1 95 ? 17.636 -0.527 0.160 1.00 82.38 95 LEU A C 1
ATOM 741 O O . LEU A 1 95 ? 17.555 -0.253 -1.035 1.00 82.38 95 LEU A O 1
ATOM 745 N N . LYS A 1 96 ? 18.747 -1.008 0.717 1.00 78.25 96 LYS A N 1
ATOM 746 C CA . LYS A 1 96 ? 19.887 -1.479 -0.073 1.00 78.25 96 LYS A CA 1
ATOM 747 C C . LYS A 1 96 ? 19.671 -2.959 -0.393 1.00 78.25 96 LYS A C 1
ATOM 749 O O . LYS A 1 96 ? 19.166 -3.675 0.473 1.00 78.25 96 LYS A O 1
ATOM 754 N N . ASN A 1 97 ? 20.030 -3.362 -1.611 1.00 62.97 97 ASN A N 1
ATOM 755 C CA . ASN A 1 97 ? 20.117 -4.772 -2.001 1.00 62.97 97 ASN A CA 1
ATOM 756 C C . ASN A 1 97 ? 21.282 -5.461 -1.293 1.00 62.97 97 ASN A C 1
ATOM 758 O O . ASN A 1 97 ? 22.319 -4.782 -1.097 1.00 62.97 97 ASN A O 1
#

Sequence (97 aa):
MAATQKLVKDIIDSKTGETASKRWKGAKNSETAAKVALMKLKMHADGDKSLPQTERIYFQVFLPKGSKEKSKPMFFCHRWSIGKAIDFAASLARLKN

InterPro domains:
  IPR057358 ZFAND1-like, ubiquitin-like domain [PF25327] (75-97)

Foldseek 3Di:
DPPVVVVVVVVVVVVVVPPPPPVPPPPPPVVVVVVVVVVVLVVQADDDPVDDPVQWDKDFAADDDPQPDRTGIYIDGPPDDPVVVVVRVCVVSVPDD

pLDDT: mean 78.39, std 13.88, range [46.59, 93.38]

Organism: Homo sapiens (NCBI:txid9606)

Secondary structure (DSSP, 8-state):
--HHHHHHHHHHHHHHTT-----------HHHHHHHHHHHHHHH-BS-TTS-GGGEEEEEEEPPTTSSSSEEEEEEETTS-HHHHHHHHHHHTT---